Protein AF-A0A975TDA0-F1 (afdb_monomer)

Radius of gyration: 28.05 Å; Cα contacts (8 Å, |Δi|>4): 54; chains: 1; bounding box: 61×32×80 Å

Structure (mmCIF, N/CA/C/O backbone):
data_AF-A0A975TDA0-F1
#
_entry.id   AF-A0A975TDA0-F1
#
loop_
_atom_site.group_PDB
_atom_site.id
_atom_site.type_symbol
_atom_site.label_atom_id
_atom_site.label_alt_id
_atom_site.label_comp_id
_atom_site.label_asym_id
_atom_site.label_entity_id
_atom_site.label_seq_id
_atom_site.pdbx_PDB_ins_code
_atom_site.Cartn_x
_atom_site.Cartn_y
_atom_site.Cartn_z
_atom_site.occupancy
_atom_site.B_iso_or_equiv
_atom_site.auth_seq_id
_atom_site.auth_comp_id
_atom_site.auth_asym_id
_atom_site.auth_atom_id
_atom_site.pdbx_PDB_model_num
ATOM 1 N N . MET A 1 1 ? -32.645 -20.909 31.011 1.00 46.91 1 MET A N 1
ATOM 2 C CA . MET A 1 1 ? -31.417 -20.374 30.385 1.00 46.91 1 MET A CA 1
ATOM 3 C C . MET A 1 1 ? -30.766 -21.468 29.554 1.00 46.91 1 MET A C 1
ATOM 5 O O . MET A 1 1 ? -30.530 -22.540 30.095 1.00 46.91 1 MET A O 1
ATOM 9 N N . PRO A 1 2 ? -30.488 -21.207 28.269 1.00 43.09 2 PRO A N 1
ATOM 10 C CA . PRO A 1 2 ? -29.243 -21.675 27.674 1.00 43.09 2 PRO A CA 1
ATOM 11 C C . PRO A 1 2 ? -28.531 -20.503 26.981 1.00 43.09 2 PRO A C 1
ATOM 13 O O . PRO A 1 2 ? -29.070 -19.872 26.074 1.00 43.09 2 PRO A O 1
ATOM 16 N N . THR A 1 3 ? -27.318 -20.189 27.425 1.00 52.16 3 THR A N 1
ATOM 17 C CA . THR A 1 3 ? -26.417 -19.239 26.767 1.00 52.16 3 THR A CA 1
ATOM 18 C C . THR A 1 3 ? -25.872 -19.894 25.500 1.00 52.16 3 THR A C 1
ATOM 20 O O . THR A 1 3 ? -24.871 -20.609 25.513 1.00 52.16 3 THR A O 1
ATOM 23 N N . SER A 1 4 ? -26.568 -19.698 24.378 1.00 54.16 4 SER A N 1
ATOM 24 C CA . SER A 1 4 ? -26.049 -20.076 23.066 1.00 54.16 4 SER A CA 1
ATOM 25 C C . SER A 1 4 ? -24.727 -19.342 22.850 1.00 54.16 4 SER A C 1
ATOM 27 O O . SER A 1 4 ? -24.720 -18.111 22.770 1.00 54.16 4 SER A O 1
ATOM 29 N N . LYS A 1 5 ? -23.614 -20.086 22.780 1.00 62.50 5 LYS A N 1
ATOM 30 C CA . LYS A 1 5 ? -22.313 -19.546 22.367 1.00 62.50 5 LYS A CA 1
ATOM 31 C C . LYS A 1 5 ? -22.545 -18.700 21.110 1.00 62.50 5 LYS A C 1
ATOM 33 O O . LYS A 1 5 ? -23.128 -19.232 20.160 1.00 62.50 5 LYS A O 1
ATOM 38 N N . PRO A 1 6 ? -22.163 -17.410 21.093 1.00 62.38 6 PRO A N 1
ATOM 39 C CA . PRO A 1 6 ? -22.333 -16.604 19.898 1.00 62.38 6 PRO A CA 1
ATOM 40 C C . PRO A 1 6 ? -21.614 -17.320 18.759 1.00 62.38 6 PRO A C 1
ATOM 42 O O . PRO A 1 6 ? -20.466 -17.748 18.902 1.00 62.38 6 PRO A O 1
ATOM 45 N N . SER A 1 7 ? -22.319 -17.524 17.646 1.00 79.19 7 SER A N 1
ATOM 46 C CA . SER A 1 7 ? -21.708 -18.130 16.464 1.00 79.19 7 SER A CA 1
ATOM 47 C C . SER A 1 7 ? -20.467 -17.314 16.087 1.00 79.19 7 SER A C 1
ATOM 49 O O . SER A 1 7 ? -20.496 -16.085 16.202 1.00 79.19 7 SER A O 1
ATOM 51 N N . LEU A 1 8 ? -19.404 -17.963 15.605 1.00 78.56 8 LEU A N 1
ATOM 52 C CA . LEU A 1 8 ? -18.162 -17.286 15.200 1.00 78.56 8 LEU A CA 1
ATOM 53 C C . LEU A 1 8 ? -18.421 -16.068 14.297 1.00 78.56 8 LEU A C 1
ATOM 55 O O . LEU A 1 8 ? -17.775 -15.034 14.444 1.00 78.56 8 LEU A O 1
ATOM 59 N N . PHE A 1 9 ? -19.430 -16.160 13.427 1.00 81.12 9 PHE A N 1
ATOM 60 C CA . PHE A 1 9 ? -19.853 -15.072 12.550 1.00 81.12 9 PHE A CA 1
ATOM 61 C C . PHE A 1 9 ? -20.405 -13.848 13.300 1.00 81.12 9 PHE A C 1
ATOM 63 O O . PHE A 1 9 ? -20.121 -12.710 12.934 1.00 81.12 9 PHE A O 1
ATOM 70 N N . GLN A 1 10 ? -21.173 -14.058 14.370 1.00 80.31 10 GLN A N 1
ATOM 71 C CA . GLN A 1 10 ? -21.707 -12.969 15.192 1.00 80.31 10 GLN A CA 1
ATOM 72 C C . GLN A 1 10 ? -20.599 -12.263 15.971 1.00 80.31 10 GLN A C 1
ATOM 74 O O . GLN A 1 10 ? -20.571 -11.033 15.992 1.00 80.31 10 GLN A O 1
ATOM 79 N N . THR A 1 11 ? -19.668 -13.021 16.556 1.00 80.88 11 THR A N 1
ATOM 80 C CA . THR A 1 11 ? -18.498 -12.457 17.242 1.00 80.88 11 THR A CA 1
ATOM 81 C C . THR A 1 11 ? -17.646 -11.654 16.267 1.00 80.88 11 THR A C 1
ATOM 83 O O . THR A 1 11 ? -17.341 -10.498 16.536 1.00 80.88 11 THR A O 1
ATOM 86 N N . PHE A 1 12 ? -17.364 -12.208 15.084 1.00 79.81 12 PHE A N 1
ATOM 87 C CA . PHE A 1 12 ? -16.623 -11.513 14.034 1.00 7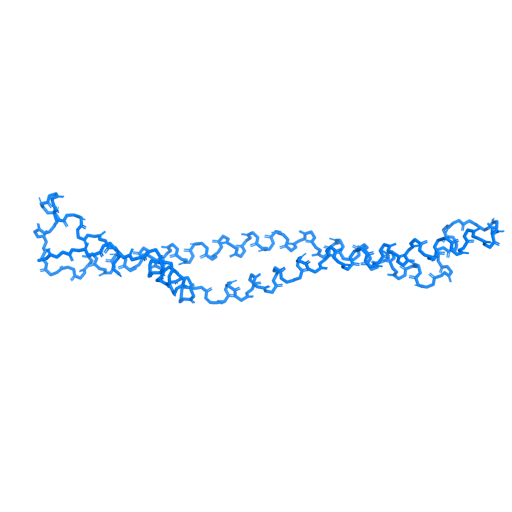9.81 12 PHE A CA 1
ATOM 88 C C . PHE A 1 12 ? -17.304 -10.209 13.600 1.00 79.81 12 PHE A C 1
ATOM 90 O O . PHE A 1 12 ? -16.664 -9.161 13.558 1.00 79.81 12 PHE A O 1
ATOM 97 N N . ARG A 1 13 ? -18.617 -10.241 13.332 1.00 82.50 13 ARG A N 1
ATOM 98 C CA . ARG A 1 13 ? -19.382 -9.046 12.950 1.00 82.50 13 ARG A CA 1
ATOM 99 C C . ARG A 1 13 ? -19.346 -7.973 14.039 1.00 82.50 13 ARG A C 1
ATOM 101 O O . ARG A 1 13 ? -19.221 -6.795 13.714 1.00 82.50 13 ARG A O 1
ATOM 108 N N . ARG A 1 14 ? -19.451 -8.362 15.313 1.00 78.81 14 ARG A N 1
ATOM 109 C CA . ARG A 1 14 ? -19.350 -7.430 16.448 1.00 78.81 14 ARG A CA 1
ATOM 110 C C . ARG A 1 14 ? -17.955 -6.823 16.549 1.00 78.81 14 ARG A C 1
ATOM 112 O O . ARG A 1 14 ? -17.845 -5.607 16.648 1.00 78.81 14 ARG A O 1
ATOM 119 N N . SER A 1 15 ? -16.904 -7.635 16.439 1.00 79.69 15 SER A N 1
ATOM 120 C CA . SER A 1 15 ? -15.521 -7.148 16.415 1.00 79.69 15 SER A CA 1
ATOM 121 C C . SER A 1 15 ? -15.282 -6.172 15.261 1.00 79.69 15 SER A C 1
ATOM 123 O O . SER A 1 15 ? -14.703 -5.112 15.472 1.00 79.69 15 SER A O 1
ATOM 125 N N . LEU A 1 16 ? -15.788 -6.478 14.064 1.00 80.69 16 LEU A N 1
ATOM 126 C CA . LEU A 1 16 ? -15.677 -5.599 12.901 1.00 80.69 16 LEU A CA 1
ATOM 127 C C . LEU A 1 16 ? -16.370 -4.249 13.142 1.00 80.69 16 LEU A C 1
ATOM 129 O O . LEU A 1 16 ? -15.796 -3.200 12.861 1.00 80.69 16 LEU A O 1
ATOM 133 N N . LEU A 1 17 ? -17.588 -4.268 13.691 1.00 83.38 17 LEU A N 1
ATOM 134 C CA . LEU A 1 17 ? -18.338 -3.050 14.003 1.00 83.38 17 LEU A CA 1
ATOM 135 C C . LEU A 1 17 ? 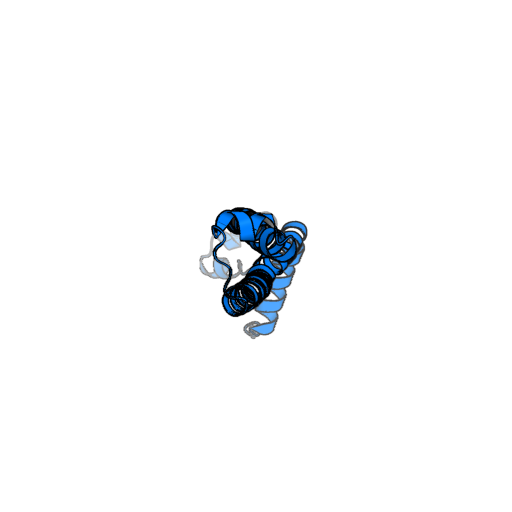-17.626 -2.181 15.042 1.00 83.38 17 LEU A C 1
ATOM 137 O O . LEU A 1 17 ? -17.579 -0.966 14.863 1.00 83.38 17 LEU A O 1
ATOM 141 N N . LEU A 1 18 ? -17.040 -2.789 16.078 1.00 79.50 18 LEU A N 1
ATOM 142 C CA . LEU A 1 18 ? -16.267 -2.063 17.088 1.00 79.50 18 LEU A CA 1
ATOM 143 C C . LEU A 1 18 ? -15.070 -1.341 16.465 1.00 79.50 18 LEU A C 1
ATOM 145 O O . LEU A 1 18 ? -14.878 -0.161 16.734 1.00 79.50 18 LEU A O 1
ATOM 149 N N . VAL A 1 19 ? -14.320 -2.009 15.582 1.00 80.44 19 VAL A N 1
ATOM 150 C CA . VAL A 1 19 ? -13.167 -1.402 14.895 1.00 80.44 19 VAL A CA 1
ATOM 151 C C . VAL A 1 19 ? -13.606 -0.266 13.963 1.00 80.44 19 VAL A C 1
ATOM 153 O O . VAL A 1 19 ? -12.994 0.804 13.959 1.00 80.44 19 VAL A O 1
ATOM 156 N N . ILE A 1 20 ? -14.692 -0.466 13.205 1.00 81.12 20 ILE A N 1
ATOM 157 C CA . ILE A 1 20 ? -15.251 0.557 12.305 1.00 81.12 20 ILE A CA 1
ATOM 158 C C . ILE A 1 20 ? -15.699 1.797 13.090 1.00 81.12 20 ILE A C 1
ATOM 160 O O . ILE A 1 20 ? -15.465 2.918 12.638 1.00 81.12 20 ILE A O 1
ATOM 164 N N . GLN A 1 21 ? -16.326 1.613 14.255 1.00 79.00 21 GLN A N 1
ATOM 165 C CA . GLN A 1 21 ? -16.778 2.719 15.101 1.00 79.00 21 GLN A CA 1
ATOM 166 C C . GLN A 1 21 ? -15.621 3.433 15.805 1.00 79.00 21 GLN A C 1
ATOM 168 O O . GLN A 1 21 ? -15.639 4.658 15.897 1.00 79.00 21 GLN A O 1
ATOM 173 N N . SER A 1 22 ? -14.607 2.702 16.273 1.00 76.12 22 SER A N 1
ATOM 174 C CA . SER A 1 22 ? -13.511 3.288 17.049 1.00 76.12 22 SER A CA 1
ATOM 175 C C . SER A 1 22 ? -12.504 4.077 16.208 1.00 76.12 22 SER A C 1
ATOM 177 O O . SER A 1 22 ? -11.856 4.981 16.731 1.00 76.12 22 SER A O 1
ATOM 179 N N . ALA A 1 23 ? -12.316 3.714 14.933 1.00 77.00 23 ALA A N 1
ATOM 180 C CA . ALA A 1 23 ? -11.178 4.194 14.144 1.00 77.00 23 ALA A CA 1
ATOM 181 C C . ALA A 1 23 ? -11.440 4.172 12.623 1.00 77.00 23 ALA A C 1
ATOM 183 O O . ALA A 1 23 ? -10.718 3.557 11.833 1.00 77.00 23 ALA A O 1
ATOM 184 N N . SER A 1 24 ? -12.516 4.843 12.203 1.00 79.31 24 SER A N 1
ATOM 185 C CA . SER A 1 24 ? -12.916 4.913 10.789 1.00 79.31 24 SER A CA 1
ATOM 186 C C . SER A 1 24 ? -11.900 5.642 9.895 1.00 79.31 24 SER A C 1
ATOM 188 O O . SER A 1 24 ? -11.745 5.283 8.726 1.00 79.31 24 SER A O 1
ATOM 190 N N . THR A 1 25 ? -11.188 6.636 10.428 1.00 83.19 25 THR A N 1
ATOM 191 C CA . THR A 1 25 ? -10.192 7.420 9.684 1.00 83.19 25 THR A CA 1
ATOM 192 C C . THR A 1 25 ? -8.935 6.598 9.417 1.00 83.19 25 THR A C 1
ATOM 194 O O . THR A 1 25 ? -8.459 6.544 8.287 1.00 83.19 25 THR A O 1
ATOM 197 N N . GLU A 1 26 ? -8.434 5.893 10.428 1.00 86.62 26 GLU A N 1
ATOM 198 C CA . GLU A 1 26 ? -7.247 5.042 10.354 1.00 86.62 26 GLU A CA 1
ATOM 199 C C . GLU A 1 26 ? -7.483 3.864 9.407 1.00 86.62 26 GLU A C 1
ATOM 201 O O . GLU A 1 26 ? -6.625 3.561 8.580 1.00 86.62 26 GLU A O 1
ATOM 206 N N . LEU A 1 27 ? -8.676 3.258 9.451 1.00 87.62 27 LEU A N 1
ATOM 207 C CA . LEU A 1 27 ? -9.083 2.222 8.499 1.00 87.62 27 LEU A CA 1
ATOM 208 C C . LEU A 1 27 ? -9.043 2.718 7.051 1.00 87.62 27 LEU A C 1
ATOM 210 O O . LEU A 1 27 ? -8.502 2.034 6.185 1.00 87.62 27 LEU A O 1
ATOM 214 N N . ARG A 1 28 ? -9.589 3.910 6.773 1.00 88.00 28 ARG A N 1
ATOM 215 C CA . ARG A 1 28 ? -9.548 4.497 5.423 1.00 88.00 28 ARG A CA 1
ATOM 216 C C . ARG A 1 28 ? -8.111 4.724 4.969 1.00 88.00 28 ARG A C 1
ATOM 218 O O . ARG A 1 28 ? -7.765 4.342 3.855 1.00 88.00 28 ARG A O 1
ATOM 225 N N . THR A 1 29 ? -7.270 5.285 5.834 1.00 89.44 29 THR A N 1
ATOM 226 C CA . THR A 1 29 ? -5.851 5.506 5.539 1.00 89.44 29 THR A CA 1
ATOM 227 C C . THR A 1 29 ? -5.126 4.192 5.251 1.00 89.44 29 THR A C 1
ATOM 229 O O . THR A 1 29 ? -4.406 4.110 4.260 1.00 89.44 29 THR A O 1
ATOM 232 N N . LEU A 1 30 ? -5.360 3.137 6.040 1.00 90.75 30 LEU A N 1
ATOM 233 C CA . LEU A 1 30 ? -4.779 1.815 5.788 1.00 90.75 30 LEU A CA 1
ATOM 234 C C . LEU A 1 30 ? -5.238 1.218 4.459 1.00 90.75 30 LEU A C 1
ATOM 236 O O . LEU A 1 30 ? -4.415 0.636 3.759 1.00 90.75 30 LEU A O 1
ATOM 240 N N . ILE A 1 31 ? -6.508 1.383 4.077 1.00 90.62 31 ILE A N 1
ATOM 241 C CA . ILE A 1 31 ? -7.006 0.920 2.773 1.00 90.62 31 ILE A CA 1
ATOM 242 C C . ILE A 1 31 ? -6.234 1.603 1.639 1.00 90.62 31 ILE A C 1
ATOM 244 O O . ILE A 1 31 ? -5.744 0.919 0.741 1.00 90.62 31 ILE A O 1
ATOM 248 N N . PHE A 1 32 ? -6.065 2.929 1.695 1.00 90.75 32 PHE A N 1
ATOM 249 C CA . PHE A 1 32 ? -5.296 3.657 0.680 1.00 90.75 32 PHE A CA 1
ATOM 250 C C . PHE A 1 32 ? -3.827 3.231 0.652 1.00 90.75 32 PHE A C 1
ATOM 252 O O . PHE A 1 32 ? -3.300 2.942 -0.420 1.00 90.75 32 PHE A O 1
ATOM 259 N N . LEU A 1 33 ? -3.176 3.135 1.812 1.00 91.06 33 LEU A N 1
ATOM 260 C CA . LEU A 1 33 ? -1.776 2.713 1.893 1.00 91.06 33 LEU A CA 1
ATOM 261 C C . LEU A 1 33 ? -1.577 1.290 1.363 1.00 91.06 33 LEU A C 1
ATOM 263 O O . LEU A 1 33 ? -0.619 1.044 0.637 1.00 91.06 33 LEU A O 1
ATOM 267 N N . THR A 1 34 ? -2.509 0.382 1.659 1.00 90.06 34 THR A N 1
ATOM 268 C CA . THR A 1 34 ? -2.468 -1.013 1.196 1.00 90.06 34 THR A CA 1
ATOM 269 C C . THR A 1 34 ? -2.695 -1.119 -0.311 1.00 90.06 34 THR A C 1
ATOM 271 O O . THR A 1 34 ? -2.073 -1.946 -0.970 1.00 90.06 34 THR A O 1
ATOM 274 N N . LEU A 1 35 ? -3.557 -0.276 -0.886 1.00 90.38 35 LEU A N 1
ATOM 275 C CA . LEU A 1 35 ? -3.740 -0.211 -2.339 1.00 90.38 35 LEU A CA 1
ATOM 276 C C . LEU A 1 35 ? -2.465 0.264 -3.039 1.00 90.38 35 LEU A C 1
ATOM 278 O O . LEU A 1 35 ? -2.038 -0.345 -4.020 1.00 90.38 35 LEU A O 1
ATOM 282 N N . ILE A 1 36 ? -1.834 1.320 -2.520 1.00 88.56 36 ILE A N 1
ATOM 283 C CA . ILE A 1 36 ? -0.596 1.855 -3.092 1.00 88.56 36 ILE A CA 1
ATOM 284 C C . ILE A 1 36 ? 0.523 0.815 -2.972 1.00 88.56 36 ILE A C 1
ATOM 286 O O . ILE A 1 36 ? 1.131 0.462 -3.984 1.00 88.56 36 ILE A O 1
ATOM 290 N N . SER A 1 37 ? 0.750 0.262 -1.777 1.00 87.94 37 SER A N 1
ATOM 291 C CA . SER A 1 37 ? 1.795 -0.743 -1.556 1.00 87.94 37 SER A CA 1
ATOM 292 C C . SER A 1 37 ? 1.544 -2.029 -2.346 1.00 87.94 37 SER A C 1
ATOM 294 O O . SER A 1 37 ? 2.477 -2.572 -2.930 1.00 87.94 37 SER A O 1
ATOM 296 N N . GLY A 1 38 ? 0.290 -2.474 -2.452 1.00 89.12 38 GLY A N 1
ATOM 297 C CA . GLY A 1 38 ? -0.096 -3.649 -3.232 1.00 89.12 38 GLY A CA 1
ATOM 298 C C . GLY A 1 38 ? 0.074 -3.467 -4.743 1.00 89.12 38 GLY A C 1
ATOM 299 O O . GLY A 1 38 ? 0.372 -4.429 -5.446 1.00 89.12 38 GLY A O 1
ATOM 300 N N . SER A 1 39 ? -0.072 -2.239 -5.251 1.00 91.31 39 SER A N 1
ATOM 301 C CA . SER A 1 39 ? 0.137 -1.924 -6.673 1.00 91.31 39 SER A CA 1
ATOM 302 C C . SER A 1 39 ? 1.610 -1.731 -7.056 1.00 91.31 39 SER A C 1
ATOM 304 O O . SER A 1 39 ? 1.970 -1.938 -8.216 1.00 91.31 39 SER A O 1
ATOM 306 N N . SER A 1 40 ? 2.476 -1.389 -6.095 1.00 91.38 40 SER A N 1
ATOM 307 C CA . SER A 1 40 ? 3.894 -1.092 -6.341 1.00 91.38 40 SER A CA 1
ATOM 308 C C . SER A 1 40 ? 4.652 -2.237 -7.045 1.00 91.38 40 SER A C 1
ATOM 310 O O . SER A 1 40 ? 5.285 -1.972 -8.072 1.00 91.38 40 SER A O 1
ATOM 312 N N . PRO A 1 41 ? 4.527 -3.522 -6.639 1.00 92.25 41 PRO A N 1
ATOM 313 C CA . PRO A 1 41 ? 5.168 -4.630 -7.351 1.00 92.25 41 PRO A CA 1
ATOM 314 C C . PRO A 1 41 ? 4.741 -4.744 -8.820 1.00 92.25 41 PRO A C 1
ATOM 316 O O . PRO A 1 41 ? 5.576 -4.999 -9.685 1.00 92.25 41 PRO A O 1
ATOM 319 N N . ALA A 1 42 ? 3.459 -4.517 -9.124 1.00 94.44 42 ALA A N 1
ATOM 320 C CA . ALA A 1 42 ? 2.951 -4.584 -10.494 1.00 94.44 42 ALA A CA 1
ATOM 321 C C . ALA A 1 42 ? 3.527 -3.459 -11.369 1.00 94.44 42 ALA A C 1
ATOM 323 O O . ALA A 1 42 ? 3.941 -3.706 -12.503 1.00 94.44 42 ALA A O 1
ATOM 324 N N . ILE A 1 43 ? 3.612 -2.241 -10.826 1.00 93.81 43 ILE A N 1
ATOM 325 C CA . ILE A 1 43 ? 4.221 -1.094 -11.514 1.00 93.81 43 ILE A CA 1
ATOM 326 C C . ILE A 1 43 ? 5.719 -1.345 -11.733 1.00 93.81 43 ILE A C 1
ATOM 328 O O . ILE A 1 43 ? 6.226 -1.116 -12.829 1.00 93.81 43 ILE A O 1
ATOM 332 N N . SER A 1 44 ? 6.419 -1.878 -10.729 1.00 94.38 44 SER A N 1
ATOM 333 C CA . SER A 1 44 ? 7.840 -2.230 -10.833 1.00 94.38 44 SER A CA 1
ATOM 334 C C . SER A 1 44 ? 8.096 -3.262 -11.935 1.00 94.38 44 SER A C 1
ATOM 336 O O . SER A 1 44 ? 8.991 -3.080 -12.759 1.00 94.38 44 SER A O 1
ATOM 338 N N . LEU A 1 45 ? 7.276 -4.315 -12.023 1.00 95.62 45 LEU A N 1
ATOM 339 C CA . LEU A 1 45 ? 7.370 -5.303 -13.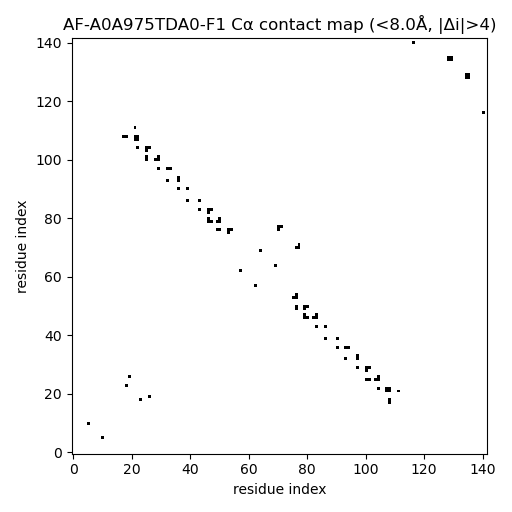104 1.00 95.62 45 LEU A CA 1
ATOM 340 C C . LEU A 1 45 ? 7.128 -4.679 -14.482 1.00 95.62 45 LEU A C 1
ATOM 342 O O . LEU A 1 45 ? 7.849 -4.990 -15.430 1.00 95.62 45 LEU A O 1
ATOM 346 N N . PHE A 1 46 ? 6.147 -3.784 -14.594 1.00 95.69 46 PHE A N 1
ATOM 347 C CA . PHE A 1 46 ? 5.863 -3.076 -15.838 1.00 95.69 46 PHE A CA 1
ATOM 348 C C . PHE A 1 46 ? 7.041 -2.199 -16.289 1.00 95.69 46 PHE A C 1
ATOM 350 O O . PHE A 1 46 ? 7.455 -2.279 -17.445 1.00 95.69 46 PHE A O 1
ATOM 357 N N . LEU A 1 47 ? 7.629 -1.418 -15.379 1.00 94.38 47 LEU A N 1
ATOM 358 C CA . LEU A 1 47 ? 8.793 -0.576 -15.675 1.00 94.38 47 LEU A CA 1
ATOM 359 C C . LEU A 1 47 ? 10.029 -1.411 -16.025 1.00 94.38 47 LEU A C 1
ATOM 361 O O . LEU A 1 47 ? 10.708 -1.115 -17.005 1.00 94.38 47 LEU A O 1
ATOM 365 N N . ASN A 1 48 ? 10.286 -2.489 -15.281 1.00 95.38 48 ASN A N 1
ATOM 366 C CA . ASN A 1 48 ? 11.373 -3.419 -15.589 1.00 95.38 48 ASN A CA 1
ATOM 367 C C . ASN A 1 48 ? 11.224 -4.027 -16.983 1.00 95.38 48 ASN A C 1
ATOM 369 O O . ASN A 1 48 ? 12.205 -4.115 -17.717 1.00 95.38 48 ASN A O 1
ATOM 373 N N . LYS A 1 49 ? 10.002 -4.401 -17.377 1.00 95.56 49 LYS A N 1
ATOM 374 C CA . LYS A 1 49 ? 9.741 -4.899 -18.728 1.00 95.56 49 LYS A CA 1
ATOM 375 C C . LYS A 1 49 ? 10.124 -3.863 -19.788 1.00 95.56 49 LYS A C 1
ATOM 377 O O . LYS A 1 49 ? 10.845 -4.208 -20.716 1.00 95.56 49 LYS A O 1
ATOM 382 N N . ILE A 1 50 ? 9.698 -2.606 -19.633 1.00 93.94 50 ILE A N 1
ATOM 383 C CA . ILE A 1 50 ? 10.040 -1.530 -20.581 1.00 93.94 50 ILE A CA 1
ATOM 384 C C . ILE A 1 50 ? 11.559 -1.363 -20.690 1.00 93.94 50 ILE A C 1
ATOM 386 O O . ILE A 1 50 ? 12.092 -1.295 -21.795 1.00 93.94 50 ILE A O 1
ATOM 390 N N . ILE A 1 51 ? 12.260 -1.351 -19.553 1.00 92.81 51 ILE A N 1
ATOM 391 C CA . ILE A 1 51 ? 13.723 -1.238 -19.512 1.00 92.81 51 ILE A CA 1
ATOM 392 C C . ILE A 1 51 ? 14.371 -2.389 -20.291 1.00 92.81 51 ILE A C 1
ATOM 394 O O . ILE A 1 51 ? 15.226 -2.145 -21.140 1.00 92.81 51 ILE A O 1
ATOM 398 N N . ILE A 1 52 ? 13.951 -3.631 -20.038 1.00 92.19 52 ILE A N 1
ATOM 399 C CA . ILE A 1 52 ? 14.484 -4.817 -20.719 1.00 92.19 52 ILE A CA 1
ATOM 400 C C . ILE A 1 52 ? 14.207 -4.756 -22.225 1.00 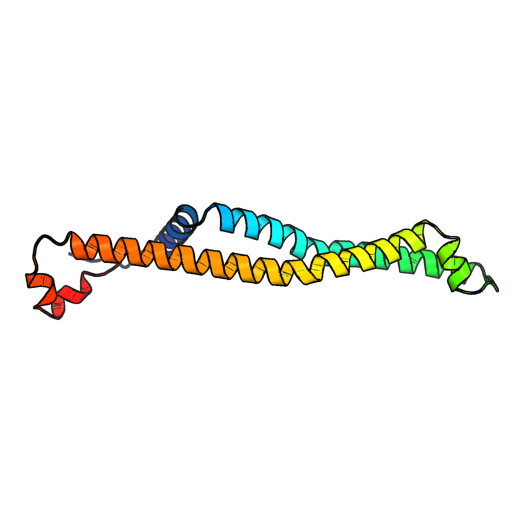92.19 52 ILE A C 1
ATOM 402 O O . ILE A 1 52 ? 15.119 -5.014 -23.012 1.00 92.19 52 ILE A O 1
ATOM 406 N N . ASP A 1 53 ? 1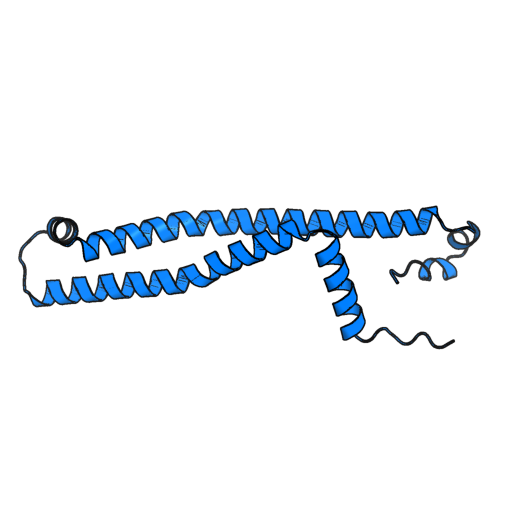2.994 -4.381 -22.633 1.00 92.44 53 ASP A N 1
ATOM 407 C CA . ASP A 1 53 ? 12.605 -4.284 -24.043 1.00 92.44 53 ASP A CA 1
ATOM 408 C C . ASP A 1 53 ? 13.440 -3.215 -24.774 1.00 92.44 53 ASP A C 1
ATOM 410 O O . ASP A 1 53 ? 13.982 -3.478 -25.851 1.00 92.44 53 ASP A O 1
ATOM 414 N N . GLN A 1 54 ? 13.624 -2.029 -24.177 1.00 88.56 54 GLN A N 1
ATOM 415 C CA . GLN A 1 54 ? 14.448 -0.974 -24.775 1.00 88.56 54 GLN A CA 1
ATOM 416 C C . GLN A 1 54 ? 15.927 -1.367 -24.841 1.00 88.56 54 GLN A C 1
ATOM 418 O O . GLN A 1 54 ? 16.558 -1.178 -25.879 1.00 88.56 54 GLN A O 1
ATOM 423 N N . ILE A 1 55 ? 16.487 -1.924 -23.762 1.00 87.62 55 ILE A N 1
ATOM 424 C CA . ILE A 1 55 ? 17.888 -2.366 -23.741 1.00 87.62 55 ILE A CA 1
ATOM 425 C C . ILE A 1 55 ? 18.107 -3.444 -24.808 1.00 87.62 55 ILE A C 1
ATOM 427 O O . ILE A 1 55 ? 19.055 -3.347 -25.585 1.00 87.62 55 ILE A O 1
ATOM 431 N N . SER A 1 56 ? 17.205 -4.422 -24.912 1.00 88.44 56 SER A N 1
ATOM 432 C CA . SER A 1 56 ? 17.287 -5.496 -25.912 1.00 88.44 56 SER A CA 1
ATOM 433 C C . SER A 1 56 ? 17.238 -4.954 -27.343 1.00 88.44 56 SER A C 1
ATOM 435 O O . SER A 1 56 ? 18.024 -5.373 -28.194 1.00 88.44 56 SER A O 1
ATOM 437 N N . HIS A 1 57 ? 16.371 -3.971 -27.605 1.00 86.50 57 HIS A N 1
ATOM 438 C CA . HIS A 1 57 ? 16.294 -3.294 -28.903 1.00 86.50 57 HIS A CA 1
ATOM 439 C C . HIS A 1 57 ? 17.577 -2.532 -29.250 1.00 86.50 57 HIS A C 1
ATOM 441 O O . HIS A 1 57 ? 18.030 -2.565 -30.393 1.00 86.50 57 HIS A O 1
ATOM 447 N N . LEU A 1 58 ? 18.185 -1.860 -28.270 1.00 83.94 58 LEU A N 1
ATOM 448 C CA . LEU A 1 58 ? 19.433 -1.119 -28.465 1.00 83.94 58 LEU A CA 1
ATOM 449 C C . LEU A 1 58 ? 20.629 -2.053 -28.682 1.00 83.94 58 LEU A C 1
ATOM 451 O O . LEU A 1 58 ? 21.445 -1.786 -29.563 1.00 83.94 58 LEU A O 1
ATOM 455 N N . LEU A 1 59 ? 20.706 -3.172 -27.952 1.00 81.81 59 LEU A N 1
ATOM 456 C CA . LEU A 1 59 ? 21.728 -4.199 -28.179 1.00 81.81 59 LEU A CA 1
ATOM 457 C C . LEU A 1 59 ? 21.620 -4.814 -29.581 1.00 81.81 59 LEU A C 1
ATOM 459 O O . LEU A 1 59 ? 22.642 -5.017 -30.235 1.00 81.81 59 LEU A O 1
ATOM 463 N N . GLY A 1 60 ? 20.401 -5.047 -30.077 1.00 78.12 60 GLY A N 1
ATOM 464 C CA . GLY A 1 60 ? 20.169 -5.563 -31.431 1.00 78.12 60 GLY A CA 1
ATOM 465 C C . GLY A 1 60 ? 20.642 -4.631 -32.555 1.00 78.12 60 GLY A C 1
ATOM 466 O O . GLY A 1 60 ? 20.829 -5.079 -33.684 1.00 78.12 60 GLY A O 1
ATOM 467 N N . LYS A 1 61 ? 20.872 -3.345 -32.257 1.00 77.00 61 LYS A N 1
ATOM 468 C CA . LYS A 1 61 ? 21.355 -2.338 -33.215 1.00 77.00 61 LYS A CA 1
ATOM 469 C C . LYS A 1 61 ? 22.884 -2.200 -33.269 1.00 77.00 61 LYS A C 1
ATOM 471 O O . LYS A 1 61 ? 23.359 -1.361 -34.028 1.00 77.00 61 LYS A O 1
ATOM 476 N N . PHE A 1 62 ? 23.644 -3.001 -32.510 1.00 60.97 62 PHE A N 1
ATOM 477 C CA . PHE A 1 62 ? 25.119 -3.010 -32.499 1.00 60.97 62 PHE A CA 1
ATOM 478 C C . PHE A 1 62 ? 25.752 -1.605 -32.393 1.00 60.97 62 PHE A C 1
ATOM 480 O O . PHE A 1 62 ? 26.587 -1.214 -33.210 1.00 60.97 62 PHE A O 1
ATOM 487 N N . THR A 1 63 ? 25.354 -0.816 -31.393 1.00 62.72 63 THR A N 1
ATOM 488 C CA . THR A 1 63 ? 25.919 0.522 -31.165 1.00 62.72 63 THR A CA 1
ATOM 489 C C . THR A 1 63 ? 27.222 0.456 -30.350 1.00 62.72 63 THR A C 1
ATOM 491 O O . THR A 1 63 ? 27.312 -0.242 -29.346 1.00 62.72 63 THR A O 1
ATOM 494 N N . THR A 1 64 ? 28.252 1.202 -30.768 1.00 62.47 64 THR A N 1
ATOM 495 C CA . THR A 1 64 ? 29.569 1.318 -30.090 1.00 62.47 64 THR A CA 1
ATOM 496 C C . THR A 1 64 ? 29.632 2.465 -29.073 1.00 62.47 64 THR A C 1
ATOM 498 O O . THR A 1 64 ? 30.701 2.822 -28.576 1.00 62.47 64 THR A O 1
ATOM 501 N N . VAL A 1 65 ? 28.487 3.082 -28.779 1.00 68.12 65 VAL A N 1
ATOM 502 C CA . VAL A 1 65 ? 28.374 4.256 -27.908 1.00 68.12 65 VAL A CA 1
ATOM 503 C C . VAL A 1 65 ? 28.372 3.821 -26.440 1.00 68.12 65 VAL A C 1
ATOM 505 O O . VAL A 1 65 ? 27.806 2.791 -26.089 1.00 68.12 65 VAL A O 1
ATOM 508 N N . SER A 1 66 ? 28.990 4.625 -25.570 1.00 75.38 66 SER A N 1
ATOM 509 C CA . SER A 1 66 ? 28.986 4.406 -24.117 1.00 75.38 66 SER A CA 1
ATOM 510 C C . SER A 1 66 ? 27.561 4.238 -23.571 1.00 75.38 66 SER A C 1
ATOM 512 O O . SER A 1 66 ? 26.683 5.057 -23.853 1.00 75.38 66 SER A O 1
ATOM 514 N N . SER A 1 67 ? 27.340 3.209 -22.746 1.00 74.75 67 SER A N 1
ATOM 515 C CA . SER A 1 67 ? 26.026 2.842 -22.195 1.00 74.75 67 SER A CA 1
ATOM 516 C C . SER A 1 67 ? 25.326 3.999 -21.482 1.00 74.75 67 SER A C 1
ATOM 518 O O . SER A 1 67 ? 24.114 4.148 -21.586 1.00 74.75 67 SER A O 1
ATOM 520 N N . LEU A 1 68 ? 26.083 4.862 -20.798 1.00 75.62 68 LEU A N 1
ATOM 521 C CA . LEU A 1 68 ? 25.520 6.021 -20.107 1.00 75.62 68 LEU A CA 1
ATOM 522 C C . LEU A 1 68 ? 24.951 7.050 -21.095 1.00 75.62 68 LEU A C 1
ATOM 524 O O . LEU A 1 68 ? 23.865 7.582 -20.880 1.00 75.62 68 LEU A O 1
ATOM 528 N N . ALA A 1 69 ? 25.656 7.295 -22.200 1.00 78.69 69 ALA A N 1
ATOM 529 C CA . ALA A 1 69 ? 25.201 8.219 -23.233 1.00 78.69 69 ALA A CA 1
ATOM 530 C C . ALA A 1 69 ? 23.945 7.693 -23.944 1.00 78.69 69 ALA A C 1
ATOM 532 O O . ALA A 1 69 ? 23.055 8.481 -24.246 1.00 78.69 69 ALA A O 1
ATOM 533 N N . LEU A 1 70 ? 23.830 6.374 -24.134 1.00 76.88 70 LEU A N 1
ATOM 534 C CA . LEU A 1 70 ? 22.620 5.738 -24.667 1.00 76.88 70 LEU A CA 1
ATOM 535 C C . LEU A 1 70 ? 21.413 5.914 -23.735 1.00 76.88 70 LEU A C 1
ATOM 537 O O . LEU A 1 70 ? 20.327 6.241 -24.203 1.00 76.88 70 LEU A O 1
ATOM 541 N N . ILE A 1 71 ? 21.605 5.767 -22.420 1.00 79.00 71 ILE A N 1
ATOM 542 C CA . ILE A 1 71 ? 20.536 5.975 -21.430 1.00 79.00 71 ILE A CA 1
ATOM 543 C C . ILE A 1 71 ? 20.045 7.428 -21.441 1.00 79.00 71 ILE A C 1
ATOM 545 O O . ILE A 1 71 ? 18.846 7.670 -21.376 1.00 79.00 71 ILE A O 1
ATOM 549 N N . LEU A 1 72 ? 20.960 8.394 -21.547 1.00 79.94 72 LEU A N 1
ATOM 550 C CA . LEU A 1 72 ? 20.635 9.825 -21.601 1.00 79.94 72 LEU A CA 1
ATOM 551 C C . LEU A 1 72 ? 19.944 10.247 -22.907 1.00 79.94 72 LEU A C 1
ATOM 553 O O . LEU A 1 72 ? 19.213 11.234 -22.915 1.00 79.94 72 LEU A O 1
ATOM 557 N N . GLN A 1 73 ? 20.188 9.527 -24.003 1.00 82.56 73 GLN A N 1
ATOM 558 C CA . GLN A 1 73 ? 19.622 9.826 -25.321 1.00 82.56 73 GLN A CA 1
ATOM 559 C C . GLN A 1 73 ? 18.239 9.201 -25.537 1.00 82.56 73 GLN A C 1
ATOM 561 O O . GLN A 1 73 ? 17.478 9.698 -26.364 1.00 82.56 73 GLN A O 1
ATOM 566 N N . GLU A 1 74 ? 17.896 8.146 -24.794 1.00 84.94 74 GLU A N 1
ATOM 567 C CA . GLU A 1 74 ? 16.623 7.433 -24.920 1.00 84.94 74 GLU A CA 1
ATOM 568 C C . GLU A 1 74 ? 15.644 7.849 -23.805 1.00 84.94 74 GLU A C 1
ATOM 570 O O . GLU A 1 74 ? 15.721 7.340 -22.680 1.00 84.94 74 GLU A O 1
ATOM 575 N N . PRO A 1 75 ? 14.680 8.750 -24.086 1.00 87.12 75 PRO A N 1
ATOM 576 C CA . PRO A 1 75 ? 13.820 9.341 -23.058 1.00 87.12 75 PRO A CA 1
ATOM 577 C C . PRO A 1 75 ? 12.919 8.310 -22.369 1.00 87.12 75 PRO A C 1
ATOM 579 O O . PRO A 1 75 ? 12.621 8.443 -21.183 1.00 87.12 75 PRO A O 1
ATOM 582 N N . LEU A 1 76 ? 12.507 7.263 -23.091 1.00 87.88 76 LEU A N 1
ATOM 583 C CA . LEU A 1 76 ? 11.699 6.171 -22.543 1.00 87.88 76 LEU A CA 1
ATOM 584 C C . LEU A 1 76 ? 12.482 5.328 -21.532 1.00 87.88 76 LEU A C 1
ATOM 586 O O . LEU A 1 76 ? 11.952 4.989 -20.472 1.00 87.88 76 LEU A O 1
ATOM 590 N N . LEU A 1 77 ? 13.749 5.030 -21.824 1.00 90.00 77 LEU A N 1
ATOM 591 C CA . LEU A 1 77 ? 14.599 4.244 -20.936 1.00 90.00 77 LEU A CA 1
ATOM 592 C C . LEU A 1 77 ? 14.977 5.070 -19.699 1.00 90.00 77 LEU A C 1
ATOM 594 O O . LEU A 1 77 ? 14.833 4.585 -18.576 1.00 90.00 77 LEU A O 1
ATOM 598 N N . LEU A 1 78 ? 15.360 6.338 -19.886 1.00 91.62 78 LEU A N 1
ATOM 599 C CA . LEU A 1 78 ? 15.630 7.264 -18.785 1.00 91.62 78 LEU A CA 1
ATOM 600 C C . LEU A 1 78 ? 14.406 7.442 -17.877 1.00 91.62 78 LEU A C 1
ATOM 602 O O . LEU A 1 78 ? 14.521 7.340 -16.656 1.00 91.62 78 LEU A O 1
ATOM 606 N N . GLY A 1 79 ? 13.231 7.665 -18.470 1.00 92.00 79 GLY A N 1
ATOM 607 C CA . GLY A 1 79 ? 11.974 7.819 -17.742 1.00 92.00 79 GLY A CA 1
ATOM 608 C C . GLY A 1 79 ? 11.581 6.561 -16.971 1.00 92.00 79 GLY A C 1
ATOM 609 O O . GLY A 1 79 ? 11.104 6.664 -15.844 1.00 92.00 79 GLY A O 1
ATOM 610 N N . SER A 1 80 ? 11.840 5.375 -17.526 1.00 93.25 80 SER A N 1
ATOM 611 C CA . SER A 1 80 ? 11.529 4.105 -16.861 1.00 93.25 80 SER A CA 1
ATOM 612 C C . SER A 1 80 ? 12.466 3.822 -15.687 1.00 93.25 80 SER A C 1
ATOM 614 O O . SER A 1 80 ? 11.998 3.439 -14.616 1.00 93.25 80 SER A O 1
ATOM 616 N N . ILE A 1 81 ? 13.772 4.072 -15.843 1.00 92.88 81 ILE A N 1
ATOM 617 C CA . ILE A 1 81 ? 14.748 3.958 -14.746 1.00 92.88 81 ILE A CA 1
ATOM 618 C C . ILE A 1 81 ? 14.440 4.986 -13.653 1.00 92.88 81 ILE A C 1
ATOM 620 O O . ILE A 1 81 ? 14.354 4.632 -12.479 1.00 92.88 81 ILE A O 1
ATOM 624 N N . GLY A 1 82 ? 14.228 6.249 -14.032 1.00 94.00 82 GLY A N 1
ATOM 625 C CA . GLY A 1 82 ? 13.876 7.317 -13.096 1.00 94.00 82 GLY A CA 1
ATOM 626 C C . GLY A 1 82 ? 12.564 7.033 -12.363 1.00 94.00 82 GLY A C 1
ATOM 627 O O . GLY A 1 82 ? 12.493 7.182 -11.145 1.00 94.00 82 GLY A O 1
ATOM 628 N N . GLY A 1 83 ? 11.552 6.545 -13.082 1.00 94.44 83 GLY A N 1
ATOM 629 C CA . GLY A 1 83 ? 10.277 6.117 -12.514 1.00 94.44 83 GLY A CA 1
ATOM 630 C C . GLY A 1 83 ? 10.429 4.956 -11.534 1.00 94.44 83 GLY A C 1
ATOM 631 O O . GLY A 1 83 ? 9.795 4.967 -10.485 1.00 94.44 83 GLY A O 1
ATOM 632 N N . LEU A 1 84 ? 11.303 3.990 -11.824 1.00 94.31 84 LEU A N 1
ATOM 633 C CA . LEU A 1 84 ? 11.555 2.849 -10.944 1.00 94.31 84 LEU A CA 1
ATOM 634 C C . LEU A 1 84 ? 12.298 3.266 -9.668 1.00 94.31 84 LEU A C 1
ATOM 636 O O . LEU A 1 84 ? 11.951 2.814 -8.578 1.00 94.31 84 LEU A O 1
ATOM 640 N N . ILE A 1 85 ? 13.272 4.173 -9.781 1.00 94.31 85 ILE A N 1
ATOM 641 C CA . ILE A 1 85 ? 13.947 4.769 -8.620 1.00 94.31 85 ILE A CA 1
ATOM 642 C C . ILE A 1 85 ? 12.935 5.534 -7.763 1.00 94.31 85 ILE A C 1
ATOM 644 O O . ILE A 1 85 ? 12.868 5.318 -6.554 1.00 94.31 85 ILE A O 1
ATOM 648 N N . LEU A 1 86 ? 12.112 6.387 -8.380 1.00 93.88 86 LEU A N 1
ATOM 649 C CA . LEU A 1 86 ? 11.090 7.157 -7.675 1.00 93.88 86 LEU A CA 1
ATOM 650 C C . LEU A 1 86 ? 10.070 6.243 -6.987 1.00 93.88 86 LEU A C 1
ATOM 652 O O . LEU A 1 86 ? 9.727 6.470 -5.831 1.00 93.88 86 LEU A O 1
ATOM 656 N N . LEU A 1 87 ? 9.620 5.186 -7.667 1.00 93.75 87 LEU A N 1
ATOM 657 C CA . LEU A 1 87 ? 8.704 4.198 -7.105 1.00 93.75 87 LEU A CA 1
ATOM 658 C C . LEU A 1 87 ? 9.296 3.543 -5.853 1.00 93.75 87 LEU A C 1
ATOM 660 O O . LEU A 1 87 ? 8.610 3.463 -4.835 1.00 93.75 87 LEU A O 1
ATOM 664 N N . ASN A 1 88 ? 10.560 3.115 -5.895 1.00 91.25 88 ASN A N 1
ATOM 665 C CA . ASN A 1 88 ? 11.227 2.515 -4.737 1.00 91.25 88 ASN A CA 1
ATOM 666 C C . ASN A 1 88 ? 11.342 3.507 -3.571 1.00 91.25 88 ASN A C 1
ATOM 668 O O . ASN A 1 88 ? 10.948 3.177 -2.452 1.00 91.25 88 ASN A O 1
ATOM 672 N N . LEU A 1 89 ? 11.765 4.746 -3.848 1.00 92.44 89 LEU A N 1
ATOM 673 C CA . LEU A 1 89 ? 11.869 5.805 -2.837 1.00 92.44 89 LEU A CA 1
ATOM 674 C C . LEU A 1 89 ? 10.526 6.152 -2.186 1.00 92.44 89 LEU A C 1
ATOM 676 O O . LEU A 1 89 ? 10.492 6.520 -1.016 1.00 92.44 89 LEU A O 1
ATOM 680 N N . LEU A 1 90 ? 9.419 6.049 -2.923 1.00 89.50 90 LEU A N 1
ATOM 681 C CA . LEU A 1 90 ? 8.079 6.266 -2.376 1.00 89.50 90 LEU A CA 1
ATOM 682 C C . LEU A 1 90 ? 7.544 5.037 -1.634 1.00 89.50 90 LEU A C 1
ATOM 684 O O . LEU A 1 90 ? 6.790 5.187 -0.676 1.00 89.50 90 LEU A O 1
ATOM 688 N N . THR A 1 91 ? 7.925 3.828 -2.048 1.00 88.00 91 THR A N 1
ATOM 689 C CA . THR A 1 91 ? 7.405 2.582 -1.464 1.00 88.00 91 THR A CA 1
ATOM 690 C C . THR A 1 91 ? 8.036 2.280 -0.103 1.00 88.00 91 THR A C 1
ATOM 692 O O . THR A 1 91 ? 7.343 1.812 0.799 1.00 88.00 91 THR A O 1
ATOM 695 N N . GLU A 1 92 ? 9.320 2.585 0.090 1.00 85.31 92 GLU A N 1
ATOM 696 C CA . GLU A 1 92 ? 10.015 2.331 1.360 1.00 85.31 92 GLU A CA 1
ATOM 697 C C . GLU A 1 92 ? 9.374 3.055 2.570 1.00 85.31 92 GLU A C 1
ATOM 699 O O . GLU A 1 92 ? 9.044 2.384 3.556 1.00 85.31 92 GLU A O 1
ATOM 704 N N . PRO A 1 93 ? 9.089 4.375 2.524 1.00 89.56 93 PRO A N 1
ATOM 705 C CA . PRO A 1 93 ? 8.425 5.086 3.618 1.00 89.56 93 PRO A CA 1
ATOM 706 C C . PRO A 1 93 ? 6.993 4.616 3.888 1.00 89.56 93 PRO A C 1
ATOM 708 O O . PRO A 1 93 ? 6.536 4.680 5.032 1.00 89.56 93 PRO A O 1
ATOM 711 N N . ILE A 1 94 ? 6.275 4.128 2.867 1.00 89.94 94 ILE A N 1
ATOM 712 C CA . ILE A 1 94 ? 4.882 3.671 3.005 1.00 89.94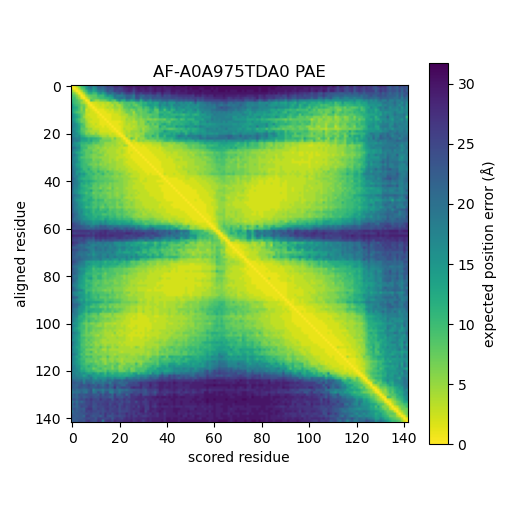 94 ILE A CA 1
ATOM 713 C C . ILE A 1 94 ? 4.775 2.543 4.030 1.00 89.94 94 ILE A C 1
ATOM 715 O O . ILE A 1 94 ? 3.821 2.527 4.808 1.00 89.94 94 ILE A O 1
ATOM 719 N N . ASN A 1 95 ? 5.757 1.642 4.101 1.00 86.00 95 ASN A N 1
ATOM 720 C CA . ASN A 1 95 ? 5.768 0.577 5.106 1.00 86.00 95 ASN A CA 1
ATOM 721 C C . ASN A 1 95 ? 5.874 1.141 6.532 1.00 86.00 95 ASN A C 1
ATOM 723 O O . ASN A 1 95 ? 5.146 0.711 7.428 1.00 86.00 95 ASN A O 1
ATOM 727 N N . GLY A 1 96 ? 6.724 2.151 6.735 1.00 88.88 96 GLY A N 1
ATOM 728 C CA . GLY A 1 96 ? 6.851 2.845 8.018 1.00 88.88 96 GLY A CA 1
ATOM 729 C C . GLY A 1 96 ? 5.555 3.549 8.429 1.00 88.88 96 GLY A C 1
ATOM 730 O O . GLY A 1 96 ? 5.081 3.373 9.552 1.00 88.88 96 GLY A O 1
ATOM 731 N N . ILE A 1 97 ? 4.936 4.278 7.497 1.00 90.19 97 ILE A N 1
ATOM 732 C CA . ILE A 1 97 ? 3.654 4.960 7.723 1.00 90.19 97 ILE A CA 1
ATOM 733 C C . ILE A 1 97 ? 2.548 3.940 8.021 1.00 90.19 97 ILE A C 1
ATOM 735 O O . ILE A 1 97 ? 1.773 4.132 8.953 1.00 90.19 97 ILE A O 1
ATOM 739 N N . THR A 1 98 ? 2.493 2.831 7.283 1.00 90.88 98 THR A N 1
ATOM 740 C CA . THR A 1 98 ? 1.493 1.771 7.483 1.00 90.88 98 THR A CA 1
ATOM 741 C C . THR A 1 98 ? 1.588 1.184 8.888 1.00 90.88 98 THR A C 1
ATOM 743 O O . THR A 1 98 ? 0.572 1.073 9.573 1.00 90.88 98 THR A O 1
ATOM 746 N N . ASN A 1 99 ? 2.802 0.886 9.359 1.00 91.12 99 ASN A N 1
ATOM 747 C CA . ASN A 1 99 ? 3.024 0.381 10.715 1.00 91.12 99 ASN A CA 1
ATOM 748 C C . ASN A 1 99 ? 2.599 1.395 11.787 1.00 91.12 99 ASN A C 1
ATOM 750 O O . ASN A 1 99 ? 1.961 1.020 12.771 1.00 91.12 99 ASN A O 1
ATOM 754 N N . PHE A 1 100 ? 2.899 2.679 11.582 1.00 92.62 100 PHE A N 1
ATOM 755 C CA . PHE A 1 100 ? 2.472 3.745 12.488 1.00 92.62 100 PHE A CA 1
ATOM 756 C C . PHE A 1 100 ? 0.943 3.870 12.555 1.00 92.62 100 PHE A C 1
ATOM 758 O O . PHE A 1 100 ? 0.367 3.880 13.644 1.00 92.62 100 PHE A O 1
ATOM 765 N N . VAL A 1 101 ? 0.266 3.902 11.402 1.00 91.75 101 VAL A N 1
ATOM 766 C CA . VAL A 1 101 ? -1.202 3.975 11.337 1.00 91.75 101 VAL A CA 1
ATOM 767 C C . VAL A 1 101 ? -1.833 2.728 11.958 1.00 91.75 101 VAL A C 1
ATOM 769 O O . VAL A 1 101 ? -2.831 2.839 12.666 1.00 91.75 101 VAL A O 1
ATOM 772 N N . PHE A 1 102 ? -1.236 1.551 11.764 1.00 91.12 102 PHE A N 1
ATOM 773 C CA . PHE A 1 102 ? -1.701 0.318 12.393 1.00 91.12 102 PHE A CA 1
ATOM 774 C C . PHE A 1 102 ? -1.559 0.350 13.922 1.00 91.12 102 PHE A C 1
ATOM 776 O O . PHE A 1 102 ? -2.479 -0.061 14.630 1.00 91.12 102 PHE A O 1
ATOM 783 N N . SER A 1 103 ? -0.450 0.883 14.445 1.00 91.75 103 SER A N 1
ATOM 784 C CA . SER A 1 103 ? -0.288 1.099 15.888 1.00 91.75 103 SER A CA 1
ATOM 785 C C . SER A 1 103 ? -1.353 2.054 16.424 1.00 91.75 103 SER A C 1
ATOM 787 O O . SER A 1 103 ? -2.026 1.737 17.397 1.00 91.75 103 SER A O 1
ATOM 789 N N . SER A 1 104 ? -1.581 3.177 15.739 1.00 90.00 104 SER A N 1
ATOM 790 C CA . SER A 1 104 ? -2.609 4.146 16.131 1.00 90.00 104 SER A CA 1
ATOM 791 C C . SER A 1 104 ? -4.020 3.543 16.114 1.00 90.00 104 SER A C 1
ATOM 793 O O . SER A 1 104 ? -4.794 3.746 17.052 1.00 90.00 104 SER A O 1
ATOM 795 N N . LEU A 1 105 ? -4.344 2.744 15.091 1.00 90.56 105 LEU A N 1
ATOM 796 C CA . LEU A 1 105 ? -5.593 1.985 15.012 1.00 90.56 105 LEU A CA 1
ATOM 797 C C . LEU A 1 105 ? -5.747 1.062 16.226 1.00 90.56 105 LEU A C 1
ATOM 799 O O . LEU A 1 105 ? -6.794 1.064 16.874 1.00 90.56 105 LEU A O 1
ATOM 803 N N . ARG A 1 106 ? -4.705 0.287 16.544 1.00 89.06 106 ARG A N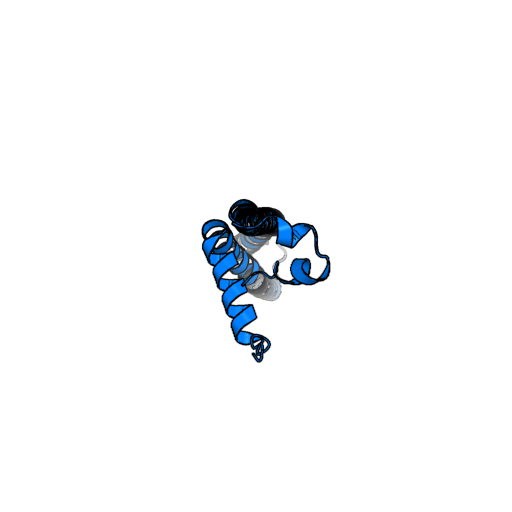 1
ATOM 804 C CA . ARG A 1 106 ? -4.696 -0.626 17.690 1.00 89.06 106 ARG A CA 1
ATOM 805 C C . ARG A 1 106 ? -4.926 0.122 19.002 1.00 89.06 106 ARG A C 1
ATOM 807 O O . ARG A 1 106 ? -5.779 -0.302 19.779 1.00 89.06 106 ARG A O 1
ATOM 814 N N . ASP A 1 107 ? -4.224 1.229 19.219 1.00 90.62 107 ASP A N 1
ATOM 815 C CA . ASP A 1 107 ? -4.335 2.028 20.441 1.00 90.62 107 ASP A CA 1
ATOM 816 C C . ASP A 1 107 ? -5.744 2.616 20.600 1.00 90.62 107 ASP A C 1
ATOM 818 O O . ASP A 1 107 ? -6.323 2.561 21.686 1.00 90.62 107 ASP A O 1
ATOM 822 N N . ARG A 1 108 ? -6.358 3.098 19.509 1.00 87.56 108 ARG A N 1
ATOM 823 C CA . ARG A 1 108 ? -7.746 3.591 19.517 1.00 87.56 108 ARG A CA 1
ATOM 824 C C . ARG A 1 108 ? -8.762 2.496 19.813 1.00 87.56 108 ARG A C 1
ATOM 826 O O . ARG A 1 108 ? -9.657 2.708 20.627 1.00 87.56 108 ARG A O 1
ATOM 833 N N . VAL A 1 109 ? -8.634 1.335 19.169 1.00 87.81 109 VAL A N 1
ATOM 834 C CA . VAL A 1 109 ? -9.521 0.184 19.409 1.00 87.81 109 VAL A CA 1
ATOM 835 C C . VAL A 1 109 ? -9.400 -0.271 20.863 1.00 87.81 109 VAL A C 1
ATOM 837 O O . VAL A 1 109 ? -10.412 -0.498 21.527 1.00 87.81 109 VAL A O 1
ATOM 840 N N . GLN A 1 110 ? -8.172 -0.361 21.379 1.00 88.00 110 GLN A N 1
ATOM 841 C CA . GLN A 1 110 ? -7.910 -0.743 22.762 1.00 88.00 110 GLN A CA 1
ATOM 842 C C . GLN A 1 110 ? -8.493 0.276 23.747 1.00 88.00 110 GLN A C 1
ATOM 844 O O . GLN A 1 110 ? -9.203 -0.121 24.670 1.00 88.00 110 GLN A O 1
ATOM 849 N N . GLY A 1 111 ? -8.252 1.573 23.539 1.00 86.94 111 GLY A N 1
ATOM 850 C CA . GLY A 1 111 ? -8.800 2.633 24.385 1.00 86.94 111 GLY A CA 1
ATOM 851 C C . GLY A 1 111 ? -10.330 2.666 24.370 1.00 86.94 111 GLY A C 1
ATOM 852 O O . GLY A 1 111 ? -10.959 2.796 25.418 1.00 86.94 111 GLY A O 1
ATOM 853 N N . PHE A 1 112 ? -10.949 2.462 23.204 1.00 84.81 112 PHE A N 1
ATOM 854 C CA . PHE A 1 112 ? -12.404 2.384 23.078 1.00 84.81 112 PHE A CA 1
ATOM 855 C C . PHE A 1 112 ? -12.985 1.171 23.819 1.00 84.81 112 PHE A C 1
ATOM 857 O O . PHE A 1 112 ? -13.945 1.310 24.577 1.00 84.81 112 PHE A O 1
ATOM 864 N N . ALA A 1 113 ? -12.376 -0.008 23.665 1.00 82.00 113 ALA A N 1
ATOM 865 C CA . ALA A 1 113 ? -12.797 -1.214 24.374 1.00 82.00 113 ALA A CA 1
ATOM 866 C C . ALA A 1 113 ? -12.650 -1.064 25.898 1.00 82.00 113 ALA A C 1
ATOM 868 O O . ALA A 1 113 ? -13.573 -1.401 26.640 1.00 82.00 113 ALA A O 1
ATOM 869 N N . GLN A 1 114 ? -11.528 -0.508 26.368 1.00 84.94 114 GLN A N 1
ATOM 870 C CA . GLN A 1 114 ? -11.316 -0.198 27.784 1.00 84.94 114 GLN A CA 1
ATOM 871 C C . GLN A 1 114 ? -12.362 0.794 28.306 1.00 84.94 114 GLN A C 1
ATOM 873 O O . GLN A 1 114 ? -12.912 0.578 29.382 1.00 84.94 114 GLN A O 1
ATOM 878 N N . GLY A 1 115 ? -12.695 1.831 27.531 1.00 82.44 115 GLY A N 1
ATOM 879 C CA . GLY A 1 115 ? -13.741 2.795 27.874 1.00 82.44 115 GLY A CA 1
ATOM 880 C C . GLY A 1 115 ? -15.126 2.159 28.008 1.00 82.44 115 GLY A C 1
ATOM 881 O O . GLY A 1 115 ? -15.835 2.443 28.971 1.00 82.44 115 GLY A O 1
ATOM 882 N N . ILE A 1 116 ? -15.498 1.248 27.100 1.00 81.19 116 ILE A N 1
ATOM 883 C CA . ILE A 1 116 ? -16.758 0.490 27.197 1.00 81.19 116 ILE A CA 1
ATOM 884 C C . ILE A 1 116 ? -16.784 -0.354 28.473 1.00 81.19 116 ILE A C 1
ATOM 886 O O . ILE A 1 116 ? -17.778 -0.336 29.199 1.00 81.19 116 ILE A O 1
ATOM 890 N N . VAL A 1 117 ? -15.703 -1.086 28.756 1.00 80.62 117 VAL A N 1
ATOM 891 C CA . VAL A 1 117 ? -15.614 -1.937 29.951 1.00 80.62 117 VAL A CA 1
ATOM 892 C C . VAL A 1 117 ? -15.691 -1.091 31.220 1.00 80.62 117 VAL A C 1
ATOM 894 O O . VAL A 1 117 ? -16.478 -1.415 32.104 1.00 80.62 117 VAL A O 1
ATOM 897 N N . LEU A 1 118 ? -14.951 0.018 31.292 1.00 81.94 118 LEU A N 1
ATOM 898 C CA . LEU A 1 118 ? -14.959 0.918 32.444 1.00 81.94 118 LEU A CA 1
ATOM 899 C C . LEU A 1 118 ? -16.342 1.540 32.665 1.00 81.94 118 LEU A C 1
ATOM 901 O O . LEU A 1 118 ? -16.836 1.548 33.786 1.00 81.94 118 LEU A O 1
ATOM 905 N N . ASN A 1 119 ? -16.997 2.009 31.600 1.00 76.94 119 ASN A N 1
ATOM 906 C CA . ASN A 1 119 ? -18.339 2.581 31.680 1.00 76.94 119 ASN A CA 1
ATOM 907 C C . ASN A 1 119 ? -19.380 1.540 32.126 1.00 76.94 119 ASN A C 1
ATOM 909 O O . ASN A 1 119 ? -20.301 1.856 32.875 1.00 76.94 119 ASN A O 1
ATOM 913 N N . LYS A 1 120 ? -19.224 0.279 31.705 1.00 72.06 120 LYS A N 1
ATOM 914 C CA . LYS A 1 120 ? -20.064 -0.827 32.176 1.00 72.06 120 LYS A CA 1
ATOM 915 C C . LYS A 1 120 ? -19.818 -1.110 33.659 1.00 72.06 120 LYS A C 1
ATOM 917 O O . LYS A 1 120 ? -20.781 -1.229 34.404 1.00 72.06 120 LYS A O 1
ATOM 922 N N . VAL A 1 121 ? -18.551 -1.153 34.081 1.00 72.94 121 VAL A N 1
ATOM 923 C CA . VAL A 1 121 ? -18.148 -1.352 35.482 1.00 72.94 121 VAL A CA 1
ATOM 924 C C . VAL A 1 121 ? -18.694 -0.244 36.389 1.00 72.94 121 VAL A C 1
ATOM 926 O O . VAL A 1 121 ? -19.260 -0.533 37.437 1.00 72.94 121 VAL A O 1
ATOM 929 N N . ALA A 1 122 ? -18.578 1.014 35.962 1.00 71.62 122 ALA A N 1
ATOM 930 C CA . ALA A 1 122 ? -18.991 2.184 36.734 1.00 71.62 122 ALA A CA 1
ATOM 931 C C . ALA A 1 122 ? -20.516 2.338 36.874 1.00 71.62 122 ALA A C 1
ATOM 933 O O . ALA A 1 122 ? -20.974 2.948 37.833 1.00 71.62 122 ALA A O 1
ATOM 934 N N . ASN A 1 123 ? -21.297 1.792 35.936 1.00 69.62 123 ASN A N 1
ATOM 935 C CA . ASN A 1 123 ? -22.762 1.853 35.963 1.00 69.62 123 ASN A CA 1
ATOM 936 C C . ASN A 1 123 ? -23.421 0.575 36.510 1.00 69.62 123 ASN A C 1
ATOM 938 O O . ASN A 1 123 ? -24.644 0.436 36.409 1.00 69.62 123 ASN A O 1
ATOM 942 N N . PHE A 1 124 ? -22.659 -0.369 37.078 1.00 65.31 124 PHE A N 1
ATOM 943 C CA . PHE A 1 124 ? -23.284 -1.473 37.803 1.00 65.31 124 PHE A CA 1
ATOM 944 C C . PHE A 1 124 ? -23.982 -0.935 39.049 1.00 65.31 124 PHE A C 1
ATOM 946 O O . PHE A 1 124 ? -23.384 -0.292 39.905 1.00 65.31 124 PHE A O 1
ATOM 953 N N . THR A 1 125 ? -25.280 -1.207 39.125 1.00 56.44 125 THR A N 1
ATOM 954 C CA . THR A 1 125 ? -26.183 -0.720 40.173 1.00 56.44 125 THR A CA 1
ATOM 955 C C . THR A 1 125 ? -26.013 -1.478 41.494 1.00 56.44 125 THR A C 1
ATOM 957 O O . THR A 1 125 ? -26.589 -1.071 42.497 1.00 56.44 125 THR A O 1
ATOM 960 N N . ASP A 1 126 ? -25.229 -2.561 41.499 1.00 53.06 126 ASP A N 1
ATOM 961 C CA . ASP A 1 126 ? -25.027 -3.443 42.646 1.00 53.06 126 ASP A CA 1
ATOM 962 C C . ASP A 1 126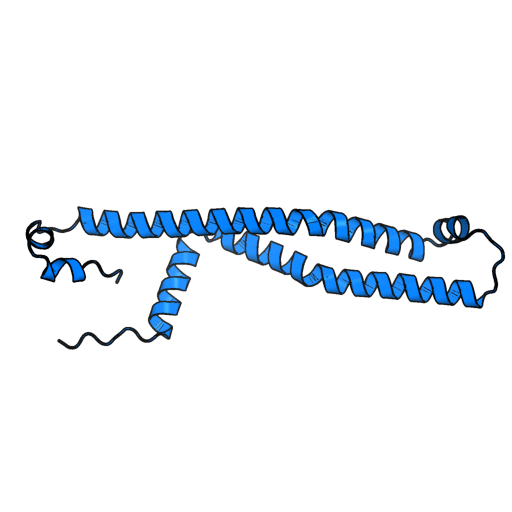 ? -23.539 -3.811 42.806 1.00 53.06 126 ASP A C 1
ATOM 964 O O . ASP A 1 126 ? -22.932 -4.431 41.928 1.00 53.06 126 ASP A O 1
ATOM 968 N N . ILE A 1 127 ? -22.944 -3.395 43.928 1.00 55.84 127 ILE A N 1
ATOM 969 C CA . ILE A 1 127 ? -21.525 -3.599 44.274 1.00 55.84 127 ILE A CA 1
ATOM 970 C C . ILE A 1 127 ? -21.273 -5.056 44.717 1.00 55.84 127 ILE A C 1
ATOM 972 O O . ILE A 1 127 ? -20.146 -5.544 44.608 1.00 55.84 127 ILE A O 1
ATOM 976 N N . ALA A 1 128 ? -22.322 -5.798 45.106 1.00 54.00 128 ALA A N 1
ATOM 977 C CA . ALA A 1 128 ? -22.238 -7.201 45.539 1.00 54.00 128 ALA A CA 1
ATOM 978 C C . ALA A 1 128 ? -21.717 -8.160 44.444 1.00 54.00 128 ALA A C 1
ATOM 980 O O . ALA A 1 128 ? -21.248 -9.268 44.724 1.00 54.00 128 ALA A O 1
ATOM 981 N N . LEU A 1 129 ? -21.746 -7.713 43.185 1.00 52.50 129 LEU A N 1
ATOM 982 C CA . LEU A 1 129 ? -21.243 -8.418 42.004 1.00 52.50 129 LEU A CA 1
ATOM 983 C C . LEU A 1 129 ? -19.701 -8.523 41.968 1.00 52.50 129 LEU A C 1
ATOM 985 O O . LEU A 1 129 ? -19.167 -9.399 41.290 1.00 52.50 129 LEU A O 1
ATOM 989 N N . PHE A 1 130 ? -18.990 -7.665 42.714 1.00 54.47 130 PHE A N 1
ATOM 990 C CA . PHE A 1 130 ? -17.525 -7.695 42.864 1.00 54.47 130 PHE A CA 1
ATOM 991 C C . PHE A 1 130 ? -17.052 -8.444 44.120 1.00 54.47 130 PHE A C 1
ATOM 993 O O . PHE A 1 130 ? -15.866 -8.747 44.236 1.00 54.47 130 PHE A O 1
ATOM 1000 N N . GLU A 1 131 ? -17.959 -8.767 45.044 1.00 52.72 131 GLU A N 1
ATOM 1001 C CA . GLU A 1 131 ? -17.649 -9.486 46.289 1.00 52.72 131 GLU A CA 1
ATOM 1002 C C . GLU A 1 131 ? -17.787 -11.010 46.145 1.00 52.72 131 GLU A C 1
ATOM 1004 O O . GLU A 1 131 ? -17.226 -11.770 46.934 1.00 52.72 131 GLU A O 1
ATOM 1009 N N . THR A 1 132 ? -18.488 -11.478 45.106 1.00 49.66 132 THR A N 1
ATOM 1010 C CA . THR A 1 132 ? -18.692 -12.905 44.826 1.00 49.66 132 THR A CA 1
ATOM 1011 C C . THR A 1 132 ? -17.931 -13.333 43.560 1.00 49.66 132 THR A C 1
ATOM 1013 O O . THR A 1 132 ? -18.271 -12.913 42.452 1.00 49.66 132 THR A O 1
ATOM 1016 N N . PRO A 1 133 ? -16.902 -14.200 43.673 1.00 55.31 133 PRO A N 1
ATOM 1017 C CA . PRO A 1 133 ? -16.023 -14.560 42.554 1.00 55.31 133 PRO A CA 1
ATOM 1018 C C . PRO A 1 133 ? -16.737 -15.277 41.392 1.00 55.31 133 PRO A C 1
ATOM 1020 O O . PRO A 1 133 ? -16.226 -15.284 40.274 1.00 55.31 133 PRO A O 1
ATOM 1023 N N . GLU A 1 134 ? -17.934 -15.829 41.614 1.00 51.78 134 GLU A N 1
ATOM 1024 C CA . GLU A 1 134 ? -18.759 -16.449 40.566 1.00 51.78 134 GLU A CA 1
ATOM 1025 C C . GLU A 1 134 ? -19.463 -15.426 39.649 1.00 51.78 134 GLU A C 1
ATOM 1027 O O . GLU A 1 134 ? -19.728 -15.732 38.484 1.00 51.78 134 GLU A O 1
ATOM 1032 N N . LEU A 1 135 ? -19.715 -14.195 40.120 1.00 50.25 135 LEU A N 1
ATOM 1033 C CA . LEU A 1 135 ? -20.384 -13.135 39.348 1.00 50.25 135 LEU A CA 1
ATOM 1034 C C . LEU A 1 135 ? -19.408 -12.288 38.513 1.00 50.25 135 LEU A C 1
ATOM 1036 O O . LEU A 1 135 ? -19.832 -11.608 37.579 1.00 50.25 135 LEU A O 1
ATOM 1040 N N . LEU A 1 136 ? -18.094 -12.415 38.735 1.00 50.44 136 LEU A N 1
ATOM 1041 C CA . LEU A 1 136 ? -17.054 -11.769 37.920 1.00 50.44 136 LEU A CA 1
ATOM 1042 C C . LEU A 1 136 ? -17.122 -12.180 36.433 1.00 50.44 136 LEU A C 1
ATOM 1044 O O . LEU A 1 136 ? -16.736 -11.425 35.541 1.00 50.44 136 LEU A O 1
ATOM 1048 N N . ASN A 1 137 ? -17.667 -13.368 36.153 1.00 50.84 137 ASN A N 1
ATOM 1049 C CA . ASN A 1 137 ? -17.840 -13.908 34.803 1.00 50.84 137 ASN A CA 1
ATOM 1050 C C . ASN A 1 137 ? -18.983 -13.224 34.011 1.00 50.84 137 ASN A C 1
ATOM 1052 O O . ASN A 1 137 ? -19.135 -13.463 32.813 1.00 50.84 137 ASN A O 1
ATOM 1056 N N . LEU A 1 138 ? -19.772 -12.345 34.651 1.00 51.88 138 LEU A N 1
ATOM 1057 C CA . LEU A 1 138 ? -20.743 -11.460 33.984 1.00 51.88 138 LEU A CA 1
ATOM 1058 C C . LEU A 1 138 ? -20.078 -10.251 33.310 1.00 51.88 138 LEU A C 1
ATOM 1060 O O . LEU A 1 138 ? -20.703 -9.585 32.476 1.00 51.88 138 LEU A O 1
ATOM 1064 N N . VAL A 1 139 ? -18.793 -10.000 33.587 1.00 52.16 139 VAL A N 1
ATOM 1065 C CA . VAL A 1 139 ? -17.953 -9.061 32.830 1.00 52.16 139 VAL A CA 1
ATOM 1066 C C . VAL A 1 139 ? -17.518 -9.717 31.512 1.00 52.16 139 VAL A C 1
ATOM 1068 O O . VAL A 1 139 ? -16.345 -9.809 31.172 1.00 52.16 139 VAL A O 1
ATOM 1071 N N . GLN A 1 140 ? -18.483 -10.205 30.735 1.00 49.91 140 GLN A N 1
ATOM 1072 C CA . GLN A 1 140 ? -18.287 -10.489 29.320 1.00 49.91 140 GLN A CA 1
ATOM 1073 C C . GLN A 1 140 ? -18.748 -9.272 28.515 1.00 49.91 140 GLN A C 1
ATOM 1075 O O . GLN A 1 140 ? -19.802 -8.675 28.785 1.00 49.91 140 GLN A O 1
ATOM 1080 N N . LEU A 1 141 ? -17.922 -8.874 27.543 1.00 44.53 141 LEU A N 1
ATOM 1081 C CA . LEU A 1 141 ? -18.310 -7.924 26.505 1.00 44.53 141 LEU A CA 1
ATOM 1082 C C . LEU A 1 141 ? -19.467 -8.552 25.717 1.00 44.53 141 LEU A C 1
ATOM 1084 O O . LEU A 1 141 ? -19.263 -9.484 24.940 1.00 44.53 141 LEU A O 1
ATOM 1088 N N . ALA A 1 142 ? -20.679 -8.071 25.986 1.00 44.91 142 ALA A N 1
ATOM 1089 C CA . ALA A 1 142 ? -21.862 -8.355 25.186 1.00 44.91 142 ALA A CA 1
ATOM 1090 C C . ALA A 1 142 ? -21.864 -7.433 23.965 1.00 44.91 142 ALA A C 1
ATOM 1092 O O . ALA A 1 142 ? -21.594 -6.229 24.160 1.00 44.91 142 ALA A O 1
#

Nearest PDB structures (foldseek):
  5y06-assembly1_A  TM=3.700E-01  e=5.013E+00  Mycolicibacterium smegmatis MC2 155

pLDDT: mean 79.79, std 14.43, range [43.09, 95.69]

Solvent-accessible surface area (backbone atoms only — not comparable to full-atom values): 8151 Å² total; per-residue (Å²): 140,81,86,72,75,74,52,71,67,56,52,50,51,51,55,51,50,50,44,52,71,50,34,52,67,46,53,52,52,49,53,52,51,49,52,53,60,66,43,45,63,58,53,48,52,53,34,50,48,53,41,51,54,51,51,5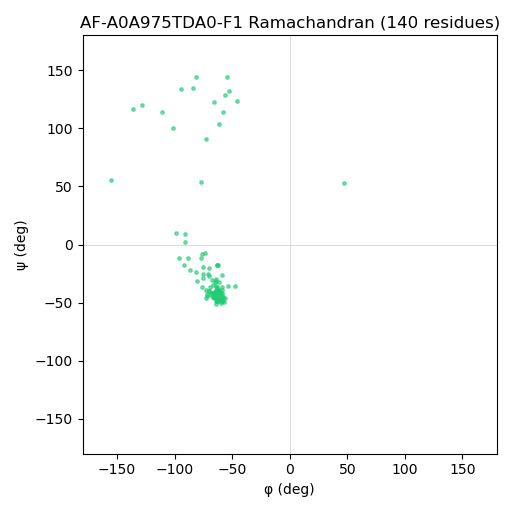2,56,50,61,74,63,71,68,92,67,58,69,66,60,52,42,75,70,33,65,68,48,39,48,30,55,52,49,47,54,51,50,52,67,57,50,60,56,48,55,58,52,49,54,52,46,50,49,52,38,51,54,37,39,50,51,48,52,50,47,54,52,49,55,52,63,71,64,54,92,58,73,68,47,79,77,37,85,81,48,53,73,68,78,55,93,125

Mean predicted aligned error: 12.06 Å

Secondary structure (DSSP, 8-state):
----PPPHHHHHHHHHHHHHHH-HHHHHHHHHHHHHHHHHHHHHHHHHHHHHHHHHHHHTTT--S-HHHHHHH-HHHHHHHHHHHHHHHHHHHHHHHHHHHHHHHHHHHHHHHHHHHHHHHHT-S-GGGGTSTTGGGG----

Organism: NCBI:txid1357546

Foldseek 3Di:
DDDDDPDPVRVVVVLVVLLCVQPVPLVVVLVVLCVLLVCLVVLLVVLVVQLVVVVVVVVVVVDPDDPVVVCVVDVSNVCSVVVNVVSVVVNVVSVVVSVVSVVVSVVRSVVSVVVVLVVVVVPPPDPVLVVDPVSVVVSDDD

Sequence (142 aa):
MPTSKPSLFQTFRRSLLLVIQSASTELRTLIFLTLISGSSPAISLFLNKIIIDQISHLLGKFTTVSSLALILQEPLLLGSIGGLILLNLLTEPINGITNFVFSSLRDRVQGFAQGIVLNKVANFTDIALFETPELLNLVQLA